Protein AF-A0A838SV66-F1 (afdb_monomer)

Structure (mmCIF, N/CA/C/O backbone):
data_AF-A0A838SV66-F1
#
_entry.id   AF-A0A838SV66-F1
#
loop_
_atom_site.group_PDB
_atom_site.id
_atom_site.type_symbol
_atom_site.label_atom_id
_atom_site.label_alt_id
_atom_site.label_comp_id
_atom_site.label_asym_id
_atom_site.label_entity_id
_atom_site.label_seq_id
_atom_site.pdbx_PDB_ins_code
_atom_site.Cartn_x
_atom_site.Cartn_y
_atom_site.Cartn_z
_atom_site.occupancy
_atom_site.B_iso_or_equiv
_atom_site.auth_seq_id
_atom_site.auth_comp_id
_atom_site.auth_asym_id
_atom_site.auth_atom_id
_atom_site.pdbx_PDB_model_num
ATOM 1 N N . MET A 1 1 ? 2.291 -26.344 -39.140 1.00 43.41 1 MET A N 1
ATOM 2 C CA . MET A 1 1 ? 3.531 -25.542 -39.033 1.00 43.41 1 MET A CA 1
ATOM 3 C C . MET A 1 1 ? 3.421 -24.630 -37.819 1.00 43.41 1 MET A C 1
ATOM 5 O O . MET A 1 1 ? 2.669 -23.672 -37.872 1.00 43.41 1 MET A O 1
ATOM 9 N N . ASN A 1 2 ? 4.092 -24.965 -36.713 1.00 46.75 2 ASN A N 1
ATOM 10 C CA . ASN A 1 2 ? 4.058 -24.195 -35.462 1.00 46.75 2 ASN A CA 1
ATOM 11 C C . ASN A 1 2 ? 5.443 -23.573 -35.225 1.00 46.75 2 ASN A C 1
ATOM 13 O O . ASN A 1 2 ? 6.315 -24.196 -34.623 1.00 46.75 2 ASN A O 1
ATOM 17 N N . SER A 1 3 ? 5.677 -22.359 -35.727 1.00 52.59 3 SER A N 1
ATOM 18 C CA . SER A 1 3 ? 6.914 -21.621 -35.456 1.00 52.59 3 SER A CA 1
ATOM 19 C C . SER A 1 3 ? 6.789 -20.891 -34.119 1.00 52.59 3 SER A C 1
ATOM 21 O O . SER A 1 3 ? 6.396 -19.724 -34.065 1.00 52.59 3 SER A O 1
ATOM 23 N N . ARG A 1 4 ? 7.124 -21.570 -33.017 1.00 62.59 4 ARG A N 1
ATOM 24 C CA . ARG A 1 4 ? 7.421 -20.885 -31.754 1.00 62.59 4 ARG A CA 1
ATOM 25 C C . ARG A 1 4 ? 8.677 -20.045 -31.992 1.00 62.59 4 ARG A C 1
ATOM 27 O O . ARG A 1 4 ? 9.781 -20.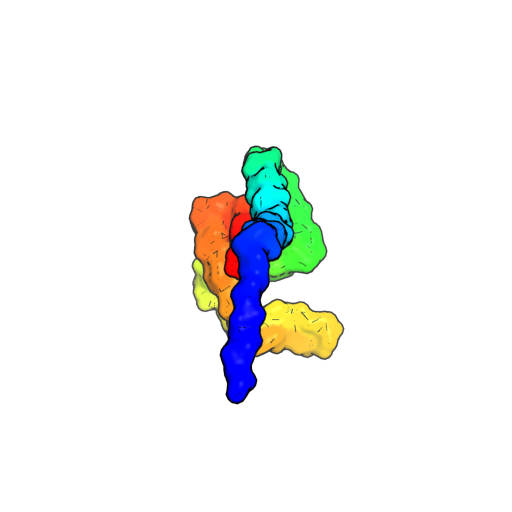580 -31.987 1.00 62.59 4 ARG A O 1
ATOM 34 N N . ARG A 1 5 ? 8.515 -18.749 -32.283 1.00 61.97 5 ARG A N 1
ATOM 35 C CA . ARG A 1 5 ? 9.636 -17.800 -32.341 1.00 61.97 5 ARG A CA 1
ATOM 36 C C . ARG A 1 5 ? 10.265 -17.754 -30.950 1.00 61.97 5 ARG A C 1
ATOM 38 O O . ARG A 1 5 ? 9.751 -17.094 -30.054 1.00 61.97 5 ARG A O 1
ATOM 45 N N . LEU A 1 6 ? 11.354 -18.493 -30.773 1.00 62.34 6 LEU A N 1
ATOM 46 C CA . LEU A 1 6 ? 12.256 -18.346 -29.640 1.00 62.34 6 LEU A CA 1
ATOM 47 C C . LEU A 1 6 ? 12.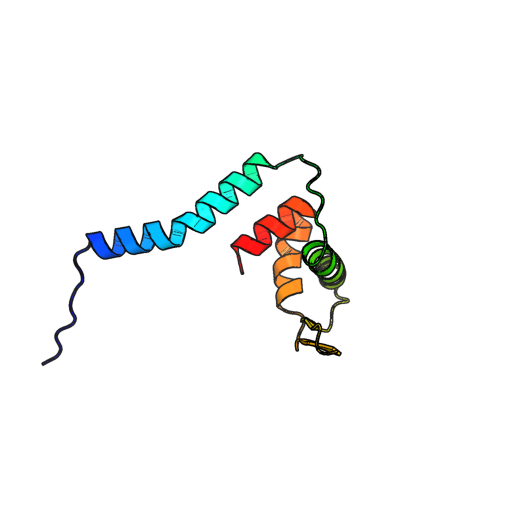917 -16.975 -29.802 1.00 62.34 6 LEU A C 1
ATOM 49 O O . LEU A 1 6 ? 13.818 -16.802 -30.620 1.00 62.34 6 LEU A O 1
ATOM 53 N N . LEU A 1 7 ? 12.393 -15.971 -29.100 1.00 62.22 7 LEU A N 1
ATOM 54 C CA . LEU A 1 7 ? 13.021 -14.655 -29.038 1.00 62.22 7 LEU A CA 1
ATOM 55 C C . LEU A 1 7 ? 14.467 -14.829 -28.527 1.00 62.22 7 LEU A C 1
ATOM 57 O O . LEU A 1 7 ? 14.679 -15.602 -27.587 1.00 62.22 7 LEU A O 1
ATOM 61 N N . PRO A 1 8 ? 15.469 -14.148 -29.117 1.00 62.53 8 PRO A N 1
ATOM 62 C CA . PRO A 1 8 ? 16.856 -14.251 -28.672 1.00 62.53 8 PRO A CA 1
ATOM 63 C C . PRO A 1 8 ? 16.952 -13.941 -27.177 1.00 62.53 8 PRO A C 1
ATOM 65 O O . PRO A 1 8 ? 16.347 -12.963 -26.732 1.00 62.53 8 PRO A O 1
ATOM 68 N N . ARG A 1 9 ? 17.736 -14.727 -26.424 1.00 68.31 9 ARG A N 1
ATOM 69 C CA . ARG A 1 9 ? 17.885 -14.670 -24.950 1.00 68.31 9 ARG A CA 1
ATOM 70 C C . ARG A 1 9 ? 18.016 -13.246 -24.380 1.00 68.31 9 ARG A C 1
ATOM 72 O O . ARG A 1 9 ? 17.539 -12.968 -23.285 1.00 68.31 9 ARG A O 1
ATOM 79 N N . ASN A 1 10 ? 18.601 -12.335 -25.154 1.00 74.00 10 ASN A N 1
ATOM 80 C CA . ASN A 1 10 ? 18.838 -10.938 -24.797 1.00 74.00 10 ASN A CA 1
ATOM 81 C C . ASN A 1 10 ? 17.543 -10.116 -24.655 1.00 74.00 10 ASN A C 1
ATOM 83 O O . ASN A 1 10 ? 17.483 -9.233 -23.808 1.00 74.00 10 ASN A O 1
ATOM 87 N N . HIS A 1 11 ? 16.488 -10.426 -25.414 1.00 83.62 11 HIS A N 1
ATOM 88 C CA . HIS A 1 11 ? 15.200 -9.727 -25.308 1.00 83.62 11 HIS A CA 1
ATOM 89 C C . HIS A 1 11 ? 14.472 -10.090 -24.014 1.00 83.62 11 HIS A C 1
ATOM 91 O O . HIS A 1 11 ? 13.826 -9.237 -23.418 1.00 83.62 11 HIS A O 1
ATOM 97 N N . GLY A 1 12 ? 14.623 -11.337 -23.551 1.00 86.62 12 GLY A N 1
ATOM 98 C CA . GLY A 1 12 ? 14.088 -11.767 -22.259 1.00 86.62 12 GLY A CA 1
ATOM 99 C C . GLY A 1 12 ? 14.752 -11.034 -21.094 1.00 86.62 12 GLY A C 1
ATOM 100 O O . GLY A 1 12 ? 14.064 -10.570 -20.191 1.00 86.62 12 GLY A O 1
ATOM 101 N N . LEU A 1 13 ? 16.077 -10.860 -21.149 1.00 89.19 13 LEU A N 1
ATOM 102 C CA . LEU A 1 13 ? 16.816 -10.083 -20.149 1.00 89.19 13 LEU A CA 1
ATOM 103 C C . LEU A 1 13 ? 16.439 -8.600 -20.180 1.00 89.19 13 LEU A C 1
ATOM 105 O O . LEU A 1 13 ? 16.195 -8.019 -19.129 1.00 89.19 13 LEU A O 1
ATOM 109 N N . LEU A 1 14 ? 16.345 -7.998 -21.369 1.00 91.56 14 LEU A N 1
ATOM 110 C CA . LEU A 1 14 ? 15.918 -6.605 -21.514 1.00 91.56 14 LEU A CA 1
ATOM 111 C C . LEU A 1 14 ? 14.503 -6.389 -20.969 1.00 91.56 14 LEU A C 1
ATOM 113 O O . LEU A 1 14 ? 14.280 -5.446 -20.216 1.00 91.56 14 LEU A O 1
ATOM 117 N N . ALA A 1 15 ? 13.565 -7.285 -21.286 1.00 92.56 15 ALA A N 1
ATOM 118 C CA . ALA A 1 15 ? 12.212 -7.232 -20.745 1.00 92.56 15 ALA A CA 1
ATOM 119 C C . ALA A 1 15 ? 12.211 -7.353 -19.213 1.00 92.56 15 ALA A C 1
ATOM 121 O O . ALA A 1 15 ? 11.541 -6.572 -18.544 1.00 92.56 15 ALA A O 1
ATOM 122 N N . LEU A 1 16 ? 13.001 -8.274 -18.652 1.00 93.88 16 LEU A N 1
ATOM 123 C CA . LEU A 1 16 ? 13.114 -8.440 -17.204 1.00 93.88 16 LEU A CA 1
ATOM 124 C C . LEU A 1 16 ? 13.672 -7.183 -16.525 1.00 93.88 16 LEU A C 1
ATOM 126 O O . LEU A 1 16 ? 13.127 -6.747 -15.517 1.00 93.88 16 LEU A O 1
ATOM 130 N N . VAL A 1 17 ? 14.726 -6.582 -17.087 1.00 94.81 17 VAL A N 1
ATOM 131 C CA . VAL A 1 17 ? 15.317 -5.340 -16.565 1.00 94.81 17 VAL A CA 1
ATOM 132 C C . VAL A 1 17 ? 14.301 -4.202 -16.602 1.00 94.81 17 VAL A C 1
ATOM 134 O O . VAL A 1 17 ? 14.153 -3.495 -15.610 1.00 94.81 17 VAL A O 1
ATOM 137 N N . LEU A 1 18 ? 13.570 -4.048 -17.708 1.00 95.44 18 LEU A N 1
ATOM 138 C CA . LEU A 1 18 ? 12.548 -3.008 -17.842 1.00 95.44 18 LEU A CA 1
ATOM 139 C C . LEU A 1 18 ? 11.403 -3.188 -16.839 1.00 95.44 18 LEU A C 1
ATOM 141 O O . LEU A 1 18 ? 10.947 -2.204 -16.264 1.00 95.44 18 LEU A O 1
ATOM 145 N N . VAL A 1 19 ? 10.976 -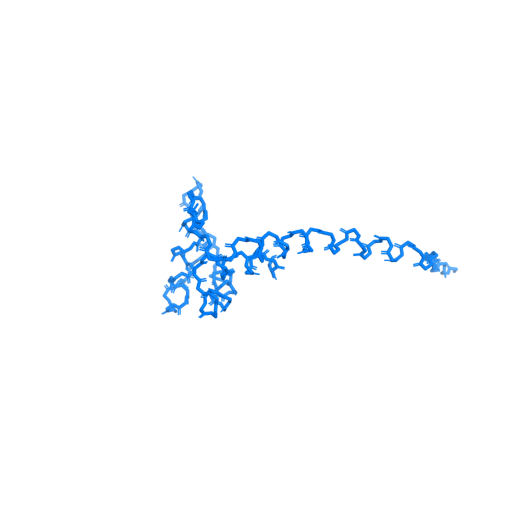4.429 -16.589 1.00 95.25 19 VAL A N 1
ATOM 146 C CA . VAL A 1 19 ? 9.959 -4.734 -15.572 1.00 95.25 19 VAL A CA 1
ATOM 147 C C . VAL A 1 19 ? 10.492 -4.479 -14.164 1.00 95.25 19 VAL A C 1
ATOM 149 O O . VAL A 1 19 ? 9.770 -3.931 -13.343 1.00 95.25 19 VAL A O 1
ATOM 152 N N . ALA A 1 20 ? 11.746 -4.837 -13.875 1.00 95.38 20 ALA A N 1
ATOM 153 C CA . ALA A 1 20 ? 12.340 -4.685 -12.548 1.00 95.38 20 ALA A CA 1
ATOM 154 C C . ALA A 1 20 ? 12.675 -3.226 -12.190 1.00 95.38 20 ALA A C 1
ATOM 156 O O . ALA A 1 20 ? 12.677 -2.870 -11.012 1.00 95.38 20 ALA A O 1
ATOM 157 N N . LEU A 1 21 ? 12.950 -2.379 -13.186 1.00 95.88 21 LEU A N 1
ATOM 158 C CA . LEU A 1 21 ? 13.402 -1.000 -12.995 1.00 95.88 21 LEU A CA 1
ATOM 159 C C . LEU A 1 21 ? 12.521 -0.163 -12.038 1.00 95.88 21 LEU A C 1
ATOM 161 O O . LEU A 1 21 ? 13.087 0.404 -11.099 1.00 95.88 21 LEU A O 1
ATOM 165 N N . PRO A 1 22 ? 11.180 -0.082 -12.190 1.00 94.31 22 PRO A N 1
ATOM 166 C CA . PRO A 1 22 ? 10.340 0.682 -11.263 1.00 94.31 22 PRO A CA 1
ATOM 167 C C . PRO A 1 22 ? 10.368 0.138 -9.827 1.00 94.31 22 PRO A C 1
ATOM 169 O O . PRO A 1 22 ? 10.365 0.928 -8.884 1.00 94.31 22 PRO A O 1
ATOM 172 N N . PHE A 1 23 ? 10.470 -1.182 -9.638 1.00 94.31 23 PHE A N 1
ATOM 173 C CA . PHE A 1 23 ? 10.563 -1.785 -8.302 1.00 94.31 23 PHE A CA 1
ATOM 174 C C . PHE A 1 23 ? 11.891 -1.449 -7.624 1.00 94.31 23 PHE A C 1
ATOM 176 O O . PHE A 1 23 ? 11.912 -1.126 -6.439 1.00 94.31 23 PHE A O 1
ATOM 183 N N . VAL A 1 24 ? 12.998 -1.479 -8.374 1.00 95.44 24 VAL A N 1
ATOM 184 C CA . VAL A 1 24 ? 14.317 -1.076 -7.863 1.00 95.44 24 VAL A CA 1
ATOM 185 C C . VAL A 1 24 ? 14.312 0.403 -7.489 1.00 95.44 24 VAL A C 1
ATOM 187 O O . VAL A 1 24 ? 14.769 0.752 -6.404 1.00 95.44 24 VAL A O 1
ATOM 190 N N . ALA A 1 25 ? 13.755 1.269 -8.339 1.00 94.56 25 ALA A N 1
ATOM 191 C CA . ALA A 1 25 ? 13.634 2.693 -8.043 1.00 94.56 25 ALA A CA 1
ATOM 192 C C . ALA A 1 25 ? 12.802 2.939 -6.772 1.00 94.56 25 ALA A C 1
ATOM 194 O O . ALA A 1 25 ? 13.239 3.668 -5.883 1.00 94.56 25 ALA A O 1
ATOM 195 N N . GLY A 1 26 ? 11.648 2.280 -6.643 1.00 91.56 26 GLY A N 1
ATOM 196 C CA . GLY A 1 26 ? 10.807 2.378 -5.453 1.00 91.56 26 GLY A CA 1
ATOM 197 C C . GLY A 1 26 ? 11.479 1.835 -4.188 1.00 91.56 26 GLY A C 1
ATOM 198 O O . GLY A 1 26 ? 11.378 2.450 -3.129 1.00 91.56 26 GLY A O 1
ATOM 199 N N . LEU A 1 27 ? 12.244 0.744 -4.294 1.00 92.44 27 LEU A N 1
ATOM 200 C CA . LEU A 1 27 ? 13.032 0.210 -3.182 1.00 92.44 27 LEU A CA 1
ATOM 201 C C . LEU A 1 27 ? 14.131 1.187 -2.739 1.00 92.44 27 LEU A C 1
ATOM 203 O O . LEU A 1 27 ? 14.327 1.379 -1.540 1.00 92.44 27 LEU A O 1
ATOM 207 N N . VAL A 1 28 ? 14.830 1.823 -3.685 1.00 93.81 28 VAL A N 1
ATOM 208 C CA . VAL A 1 28 ? 15.835 2.856 -3.382 1.00 93.81 28 VAL A CA 1
ATOM 209 C C . VAL A 1 28 ? 15.189 4.024 -2.642 1.00 93.81 28 VAL A C 1
ATOM 211 O O . VAL A 1 28 ? 15.726 4.456 -1.625 1.00 93.81 28 VAL A O 1
ATOM 214 N N . VAL A 1 29 ? 14.024 4.491 -3.097 1.00 89.06 29 VAL A N 1
ATOM 215 C CA . VAL A 1 29 ? 13.263 5.561 -2.434 1.00 89.06 29 VAL A CA 1
ATOM 216 C C . VAL A 1 29 ? 12.867 5.158 -1.011 1.00 89.06 29 VAL A C 1
ATOM 218 O O . VAL A 1 29 ? 13.145 5.905 -0.076 1.00 89.06 29 VAL A O 1
ATOM 221 N N . LEU A 1 30 ? 12.305 3.960 -0.829 1.00 89.12 30 LEU A N 1
ATOM 222 C CA . LEU A 1 30 ? 11.917 3.430 0.481 1.00 89.12 30 LEU A CA 1
ATOM 223 C C . LEU A 1 30 ? 13.102 3.381 1.456 1.00 89.12 30 LEU A C 1
ATOM 225 O O . LEU A 1 30 ? 12.971 3.754 2.620 1.00 89.12 30 LEU A O 1
ATOM 229 N N . VAL A 1 31 ? 14.264 2.907 0.996 1.00 90.12 31 VAL A N 1
ATOM 230 C CA . VAL A 1 31 ? 15.478 2.831 1.821 1.00 9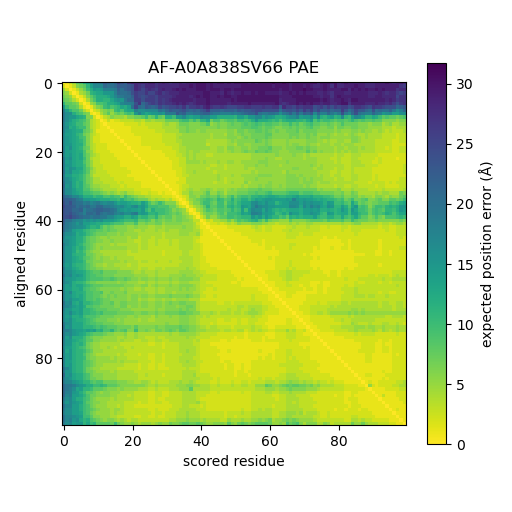0.12 31 VAL A CA 1
ATOM 231 C C . VAL A 1 31 ? 16.016 4.227 2.131 1.00 90.12 31 VAL A C 1
ATOM 233 O O . VAL A 1 31 ? 16.351 4.496 3.283 1.00 90.12 31 VAL A O 1
ATOM 236 N N . ALA A 1 32 ? 16.061 5.120 1.140 1.00 89.06 32 ALA A N 1
ATOM 237 C CA . ALA A 1 32 ? 16.549 6.488 1.298 1.00 89.06 32 ALA A CA 1
ATOM 238 C C . ALA A 1 32 ? 15.667 7.338 2.228 1.00 89.06 32 ALA A C 1
ATOM 240 O O . ALA A 1 32 ? 16.172 8.245 2.882 1.00 89.06 32 ALA A O 1
ATOM 241 N N . GLN A 1 33 ? 14.368 7.038 2.311 1.00 83.88 33 GLN A N 1
ATOM 242 C CA . GLN A 1 33 ? 13.410 7.759 3.155 1.00 83.88 33 GLN A CA 1
ATOM 243 C C . GLN A 1 33 ? 13.228 7.148 4.552 1.00 83.88 33 GLN A C 1
ATOM 245 O O . GLN A 1 33 ? 12.434 7.664 5.346 1.00 83.88 33 GLN A O 1
ATOM 250 N N . ARG A 1 34 ? 13.954 6.074 4.901 1.00 80.50 34 ARG A N 1
ATOM 251 C CA . ARG A 1 34 ? 13.861 5.472 6.240 1.00 80.50 34 ARG A CA 1
ATOM 252 C C . ARG A 1 34 ? 14.184 6.494 7.329 1.00 80.50 34 ARG A C 1
ATOM 254 O O . ARG A 1 34 ? 15.247 7.102 7.329 1.00 80.50 34 ARG A O 1
ATOM 261 N N . GLY A 1 35 ? 13.271 6.633 8.289 1.00 72.38 35 GLY A N 1
ATOM 262 C CA . GLY A 1 35 ? 13.412 7.573 9.404 1.00 72.38 35 GLY A CA 1
ATOM 263 C C . GLY A 1 35 ? 13.035 9.018 9.070 1.00 72.38 35 GLY A C 1
ATOM 264 O O . GLY A 1 35 ? 13.063 9.858 9.964 1.00 72.38 35 GLY A O 1
ATOM 265 N N . SER A 1 36 ? 12.645 9.315 7.826 1.00 71.06 36 SER A N 1
ATOM 266 C CA . SER A 1 36 ? 12.028 10.599 7.497 1.00 71.06 36 SER A CA 1
ATOM 267 C C . SER A 1 36 ? 10.546 10.586 7.882 1.00 71.06 36 SER A C 1
ATOM 269 O O . SER A 1 36 ? 9.855 9.580 7.694 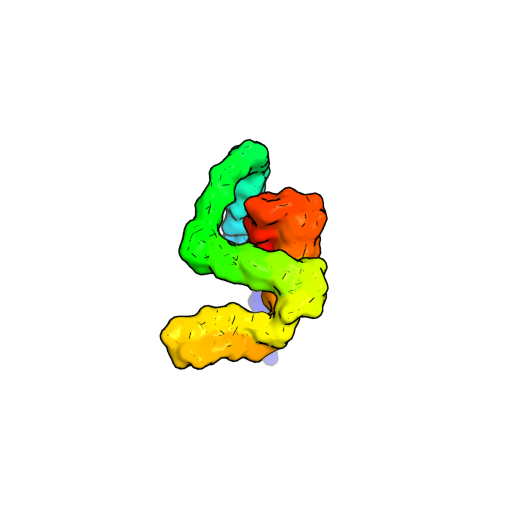1.00 71.06 36 SER A O 1
ATOM 271 N N . ALA A 1 37 ? 10.049 11.702 8.417 1.00 65.19 37 ALA A N 1
ATOM 272 C CA . ALA A 1 37 ? 8.617 11.931 8.566 1.00 65.19 37 ALA A CA 1
ATOM 273 C C . ALA A 1 37 ? 8.043 12.198 7.170 1.00 65.19 37 ALA A C 1
ATOM 275 O O . ALA A 1 37 ? 7.991 13.334 6.706 1.00 65.19 37 ALA A O 1
ATOM 276 N N . THR A 1 38 ? 7.725 11.129 6.443 1.00 69.19 38 THR A N 1
ATOM 277 C CA . THR A 1 38 ? 7.025 11.259 5.167 1.00 69.19 38 THR A CA 1
ATOM 278 C C . THR A 1 38 ? 5.567 11.579 5.468 1.00 69.19 38 THR A C 1
ATOM 280 O O . THR A 1 38 ? 4.824 10.698 5.896 1.00 69.19 38 THR A O 1
ATOM 283 N N . ASP A 1 39 ? 5.169 12.833 5.261 1.00 67.25 39 ASP A N 1
ATOM 284 C CA . ASP A 1 39 ? 3.771 13.239 5.380 1.00 67.25 39 ASP A CA 1
ATOM 285 C C . ASP A 1 39 ? 2.999 12.791 4.137 1.00 67.25 39 ASP A C 1
ATOM 287 O O . ASP A 1 39 ? 3.147 13.340 3.040 1.00 67.25 39 ASP A O 1
ATOM 291 N N . PHE A 1 40 ? 2.158 11.774 4.304 1.00 72.81 40 PHE A N 1
ATOM 292 C CA . PHE A 1 40 ? 1.184 11.399 3.289 1.00 72.81 40 PHE A CA 1
ATOM 293 C C . PHE A 1 40 ? 0.005 12.365 3.342 1.00 72.81 40 PHE A C 1
ATOM 295 O O . PHE A 1 40 ? -0.662 12.489 4.368 1.00 72.81 40 PHE A O 1
ATOM 302 N N . GLY 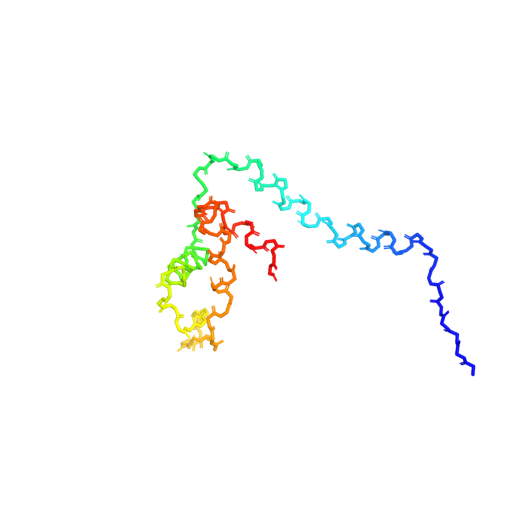A 1 41 ? -0.266 13.028 2.217 1.00 85.12 41 GLY A N 1
ATOM 303 C CA . GLY A 1 41 ? -1.454 13.854 2.010 1.00 85.12 41 GLY A CA 1
ATOM 304 C C . GLY A 1 41 ? -2.436 13.226 1.018 1.00 85.12 41 GLY A C 1
ATOM 305 O O . GLY A 1 41 ? -2.075 12.361 0.216 1.00 85.12 41 GLY A O 1
ATOM 306 N N . GLY A 1 42 ? -3.681 13.703 1.041 1.00 88.38 42 GLY A N 1
ATOM 307 C CA . GLY A 1 42 ? -4.705 13.345 0.056 1.00 88.38 42 GLY A CA 1
ATOM 308 C C . GLY A 1 42 ? -5.041 11.853 0.051 1.00 88.38 42 GLY A C 1
ATOM 309 O O . GLY A 1 42 ? -5.338 11.266 1.092 1.00 88.38 42 GLY A O 1
ATOM 310 N N . ASP A 1 43 ? -4.995 11.238 -1.131 1.00 89.75 43 ASP A N 1
ATOM 311 C CA . ASP A 1 43 ? -5.369 9.833 -1.331 1.00 89.75 43 ASP A CA 1
ATOM 312 C C . ASP A 1 43 ? -4.542 8.875 -0.466 1.00 89.75 43 ASP A C 1
ATOM 314 O O . ASP A 1 43 ? -5.063 7.871 0.020 1.00 89.75 43 ASP A O 1
ATOM 318 N N . ALA A 1 44 ? -3.272 9.201 -0.215 1.00 89.50 44 ALA A N 1
ATOM 319 C CA . ALA A 1 44 ? -2.405 8.361 0.597 1.00 89.50 44 ALA A CA 1
ATOM 320 C C . ALA A 1 44 ? -2.857 8.314 2.068 1.00 89.50 44 ALA A C 1
ATOM 322 O O . ALA A 1 44 ? -2.877 7.232 2.650 1.00 89.50 44 ALA A O 1
ATOM 323 N N . SER A 1 45 ? -3.327 9.431 2.637 1.00 91.12 45 SER A N 1
ATOM 324 C CA . SER A 1 45 ? -3.887 9.459 3.998 1.00 91.12 45 SER A CA 1
ATOM 325 C C . SER A 1 45 ? -5.197 8.665 4.088 1.00 91.12 45 SER A C 1
ATOM 327 O O . SER A 1 45 ? -5.459 7.988 5.082 1.00 91.12 45 SER A O 1
ATOM 329 N N . LEU A 1 46 ? -6.030 8.706 3.039 1.00 93.06 46 LEU A N 1
ATOM 330 C CA . LEU A 1 46 ? -7.258 7.902 2.975 1.00 93.06 46 LEU A CA 1
ATOM 331 C C . LEU A 1 46 ? -6.947 6.401 2.888 1.00 93.06 46 LEU A C 1
ATOM 333 O O . LEU A 1 46 ? -7.612 5.593 3.542 1.00 93.06 46 LEU A O 1
ATOM 337 N N . ILE A 1 47 ? -5.930 6.027 2.107 1.00 94.31 47 ILE A N 1
ATOM 338 C CA . ILE A 1 47 ? -5.436 4.648 2.025 1.00 94.31 47 ILE A CA 1
ATOM 339 C C . ILE A 1 47 ? -4.874 4.202 3.374 1.00 94.31 47 ILE A C 1
ATOM 341 O O . ILE A 1 47 ? -5.166 3.087 3.805 1.00 94.31 47 ILE A O 1
ATOM 345 N N . GLU A 1 48 ? -4.111 5.055 4.053 1.00 94.31 48 GLU A N 1
ATOM 346 C CA . GLU A 1 48 ? -3.553 4.776 5.374 1.00 94.31 48 GLU A CA 1
ATOM 347 C C . GLU A 1 48 ? -4.649 4.505 6.404 1.00 94.31 48 GLU A C 1
ATOM 349 O O . GLU A 1 48 ? -4.653 3.441 7.021 1.00 94.31 48 GLU A O 1
ATOM 354 N N . LEU A 1 49 ? -5.637 5.396 6.518 1.00 94.31 49 LEU A N 1
ATOM 355 C CA . LEU A 1 49 ? -6.774 5.229 7.428 1.00 94.31 49 LEU A CA 1
ATOM 356 C C . LEU A 1 49 ? -7.529 3.918 7.167 1.00 94.31 49 LEU A C 1
ATOM 358 O O . LEU A 1 49 ? -7.807 3.157 8.096 1.00 94.31 49 LEU A O 1
ATOM 362 N N . ALA A 1 50 ? -7.812 3.603 5.902 1.00 96.25 50 ALA A N 1
ATOM 363 C CA . ALA A 1 50 ? -8.478 2.353 5.541 1.00 96.25 50 ALA A CA 1
ATOM 364 C C . ALA A 1 50 ? -7.594 1.114 5.794 1.00 96.25 50 ALA A C 1
ATOM 366 O O . ALA A 1 50 ? -8.099 0.056 6.176 1.00 96.25 50 ALA A O 1
ATOM 367 N N . THR A 1 51 ? -6.274 1.241 5.639 1.00 96.75 51 THR A N 1
ATOM 368 C CA . THR A 1 51 ? -5.300 0.188 5.963 1.00 96.75 51 THR A CA 1
ATOM 369 C C . THR A 1 51 ? -5.208 -0.032 7.472 1.00 96.75 51 THR A C 1
ATOM 371 O O . THR A 1 51 ? -5.166 -1.178 7.913 1.00 96.75 51 THR A O 1
ATOM 374 N N . MET A 1 52 ? -5.273 1.025 8.287 1.00 95.88 52 MET A N 1
ATOM 375 C CA . MET A 1 52 ? -5.371 0.930 9.749 1.00 95.88 52 MET A CA 1
ATOM 376 C C . MET A 1 52 ? -6.656 0.209 10.185 1.00 95.88 52 MET A C 1
ATOM 378 O O . MET A 1 52 ? -6.638 -0.648 11.076 1.00 95.88 52 MET A O 1
ATOM 382 N N . GLU A 1 53 ? -7.789 0.507 9.543 1.00 97.62 53 GLU A N 1
ATOM 383 C CA . GLU A 1 53 ? -9.040 -0.228 9.759 1.00 97.62 53 GLU A CA 1
ATOM 384 C C . GLU A 1 53 ? -8.897 -1.706 9.379 1.00 97.62 53 GLU A C 1
ATOM 386 O O . GLU A 1 53 ? -9.301 -2.575 10.154 1.00 97.62 53 GLU A O 1
ATOM 391 N N . ALA A 1 54 ? -8.276 -2.013 8.239 1.00 97.75 54 ALA A N 1
ATOM 392 C CA . ALA A 1 54 ? -8.049 -3.388 7.794 1.00 97.75 54 ALA A CA 1
ATOM 393 C C . ALA A 1 54 ? -7.088 -4.147 8.722 1.00 97.75 54 ALA A C 1
ATOM 395 O O . ALA A 1 54 ? -7.360 -5.289 9.089 1.00 97.75 54 ALA A O 1
ATOM 396 N N . ALA A 1 55 ? -6.026 -3.494 9.199 1.00 97.19 55 ALA A N 1
ATOM 397 C CA . ALA A 1 55 ? -5.084 -4.048 10.170 1.00 97.19 55 ALA A CA 1
ATOM 398 C C . ALA A 1 55 ? -5.747 -4.397 11.514 1.00 97.19 55 ALA A C 1
ATOM 400 O O . ALA A 1 55 ? -5.260 -5.279 12.222 1.00 97.19 55 ALA A O 1
ATOM 401 N N . SER A 1 56 ? -6.869 -3.743 11.841 1.00 96.69 56 SER A N 1
ATOM 402 C CA . SER A 1 56 ? -7.724 -4.060 12.996 1.00 96.69 56 SER A CA 1
ATOM 403 C C . SER A 1 56 ? -8.934 -4.941 12.652 1.00 96.69 56 SER A C 1
ATOM 405 O O . SER A 1 56 ? -9.781 -5.177 13.509 1.00 96.69 56 SER A O 1
ATOM 407 N N . GLY A 1 57 ? -9.031 -5.436 11.416 1.00 96.75 57 GLY A N 1
ATOM 408 C CA . GLY A 1 57 ? -10.103 -6.326 10.967 1.00 96.75 57 GLY A CA 1
ATOM 409 C C . GLY A 1 57 ? -11.462 -5.652 10.755 1.00 96.75 57 GLY A C 1
ATOM 410 O O . GLY A 1 57 ? -12.460 -6.352 10.622 1.00 96.75 57 GLY A O 1
ATOM 411 N N . ARG A 1 58 ? -11.525 -4.316 10.730 1.00 97.44 58 ARG A N 1
ATOM 412 C CA . ARG A 1 58 ? -12.783 -3.546 10.669 1.00 97.44 58 ARG A CA 1
ATOM 413 C C . ARG A 1 58 ? -13.162 -3.076 9.266 1.00 97.44 58 ARG A C 1
ATOM 415 O O . ARG A 1 58 ? -14.263 -2.568 9.074 1.00 97.44 58 ARG A O 1
ATOM 422 N N . ARG A 1 59 ? -12.273 -3.219 8.279 1.00 97.44 59 ARG A N 1
ATOM 423 C CA . ARG A 1 59 ? -12.530 -2.747 6.916 1.00 97.44 59 ARG A CA 1
ATOM 424 C C . ARG A 1 59 ? -13.348 -3.771 6.135 1.00 97.44 59 ARG A C 1
ATOM 426 O O . ARG A 1 59 ? -12.858 -4.846 5.828 1.00 97.44 59 ARG A O 1
ATOM 433 N N . LEU A 1 60 ? -14.577 -3.419 5.765 1.00 96.88 60 LEU A N 1
ATOM 434 C CA . LEU A 1 60 ? -15.475 -4.322 5.026 1.00 96.88 60 LEU A CA 1
ATOM 435 C C . LEU A 1 60 ? -15.567 -4.002 3.527 1.00 96.88 60 LEU A C 1
ATOM 437 O O . LEU A 1 60 ? -15.955 -4.855 2.733 1.00 96.88 60 LEU A O 1
ATOM 441 N N . LEU A 1 61 ? -15.203 -2.779 3.133 1.00 97.31 61 LEU A N 1
ATOM 442 C CA . LEU A 1 61 ? -15.349 -2.267 1.770 1.00 97.31 61 LEU A CA 1
ATOM 443 C C . LEU A 1 61 ? -14.021 -1.752 1.209 1.00 97.31 61 LEU A C 1
ATOM 445 O O . LEU A 1 61 ? -13.081 -1.445 1.947 1.00 97.31 61 LEU A O 1
ATOM 449 N N . GLY A 1 62 ? -13.971 -1.617 -0.110 1.00 96.38 62 GLY A N 1
ATOM 450 C CA . GLY A 1 62 ? -12.852 -1.049 -0.847 1.00 96.38 62 GLY A CA 1
ATOM 451 C C . GLY A 1 62 ? -12.778 0.475 -0.741 1.00 96.38 62 GLY A C 1
ATOM 452 O O . GLY A 1 62 ? -13.408 1.109 0.117 1.00 96.38 62 GLY A O 1
ATOM 453 N N . ALA A 1 63 ? -11.935 1.066 -1.588 1.00 95.06 63 ALA A N 1
ATOM 454 C CA . ALA A 1 63 ? -11.724 2.509 -1.630 1.00 95.06 63 ALA A CA 1
ATOM 455 C C . ALA A 1 63 ? -13.039 3.264 -1.881 1.00 95.06 63 ALA A C 1
ATOM 457 O O . ALA A 1 63 ? -13.945 2.754 -2.544 1.00 95.06 63 ALA A O 1
ATOM 458 N N . TYR A 1 64 ? -13.153 4.471 -1.327 1.00 93.94 64 TYR A N 1
ATOM 459 C CA . TYR A 1 64 ? -14.257 5.365 -1.658 1.00 93.94 64 TYR A CA 1
ATOM 460 C C . TYR A 1 64 ? -14.027 5.975 -3.042 1.00 93.94 64 TYR A C 1
ATOM 462 O O . TYR A 1 64 ? -12.923 6.414 -3.359 1.00 93.94 64 TYR A O 1
ATOM 470 N N . SER A 1 65 ? -15.071 6.006 -3.862 1.00 92.62 65 SER A N 1
ATOM 471 C CA . SER A 1 65 ? -15.062 6.623 -5.179 1.00 92.62 65 SER A CA 1
ATOM 472 C C . SER A 1 65 ? -15.679 8.014 -5.116 1.00 92.62 65 SER A C 1
ATOM 474 O O . SER A 1 65 ? -16.743 8.208 -4.528 1.00 92.62 65 SER A O 1
ATOM 476 N N . ARG A 1 66 ? -15.093 8.974 -5.838 1.00 92.69 66 ARG A N 1
ATOM 477 C CA . ARG A 1 66 ? -15.672 10.319 -6.027 1.00 92.69 66 ARG A CA 1
ATOM 478 C C . ARG A 1 66 ? -17.077 10.317 -6.646 1.00 92.69 66 ARG A C 1
ATOM 480 O O . ARG A 1 66 ? -17.746 11.341 -6.638 1.00 92.69 66 ARG A O 1
ATOM 487 N N . TYR A 1 67 ? -17.513 9.181 -7.190 1.00 95.69 67 TYR A N 1
ATOM 488 C CA . TYR A 1 67 ? -18.848 8.975 -7.747 1.00 95.69 67 TYR A CA 1
ATOM 489 C C . TYR A 1 67 ? -19.891 8.534 -6.698 1.00 95.69 67 TYR A C 1
ATOM 491 O O . TYR A 1 67 ? -20.990 8.139 -7.077 1.00 95.69 67 TYR A O 1
ATOM 499 N N . GLY A 1 68 ? -19.573 8.584 -5.398 1.00 96.12 68 GLY A N 1
ATOM 500 C CA . GLY A 1 68 ? -20.548 8.391 -4.315 1.00 96.12 68 GLY A CA 1
ATOM 501 C C . GLY A 1 68 ? -20.758 6.943 -3.868 1.00 96.12 68 GLY A C 1
ATOM 502 O O . GLY A 1 68 ? -21.786 6.631 -3.275 1.00 96.12 68 GLY A O 1
ATOM 503 N N . TRP A 1 69 ? -19.813 6.046 -4.150 1.00 96.44 69 TRP A N 1
ATOM 504 C CA . TRP A 1 69 ? -19.906 4.627 -3.790 1.00 96.44 69 TRP A CA 1
ATOM 505 C C . TRP A 1 69 ? -18.553 4.065 -3.342 1.00 96.44 69 TRP A C 1
ATOM 507 O O . TRP A 1 69 ? -17.507 4.663 -3.585 1.00 96.44 69 TRP A O 1
ATOM 517 N N . HIS A 1 70 ? -18.568 2.905 -2.683 1.00 96.31 70 HIS A N 1
ATOM 518 C CA . HIS A 1 70 ? -17.361 2.177 -2.286 1.00 96.31 70 HIS A CA 1
ATOM 519 C C . HIS A 1 70 ? -17.095 0.988 -3.201 1.00 96.31 70 HIS A C 1
ATOM 521 O O . HIS A 1 70 ? -18.006 0.210 -3.487 1.00 96.31 70 HIS A O 1
ATOM 527 N N . HIS A 1 71 ? -15.831 0.791 -3.575 1.00 96.19 71 HIS A N 1
ATOM 528 C CA . HIS A 1 71 ? -15.412 -0.398 -4.308 1.00 96.19 71 HIS A CA 1
ATOM 529 C C . HIS A 1 71 ? -15.748 -1.692 -3.541 1.00 96.19 71 HIS A C 1
ATOM 531 O O . HIS A 1 71 ? -15.684 -1.713 -2.307 1.00 96.19 71 HIS A O 1
ATOM 537 N N . PRO A 1 72 ? -16.117 -2.779 -4.243 1.00 96.06 72 PRO A N 1
ATOM 538 C CA . PRO A 1 72 ? -16.474 -4.030 -3.594 1.00 96.06 72 PRO A CA 1
ATOM 539 C C . PRO A 1 72 ? -15.245 -4.701 -2.977 1.00 96.06 72 PRO A C 1
ATOM 541 O O . PRO A 1 72 ? -14.231 -4.902 -3.642 1.00 96.06 72 PRO A O 1
ATOM 544 N N . GLY A 1 73 ? -15.384 -5.103 -1.714 1.00 94.94 73 GLY A N 1
ATOM 545 C CA . GLY A 1 73 ? -14.401 -5.913 -1.001 1.00 94.94 73 GLY A CA 1
ATOM 546 C C . GLY A 1 73 ? -13.167 -5.138 -0.501 1.00 94.94 73 GLY A C 1
ATOM 547 O O . GLY A 1 73 ? -12.704 -4.197 -1.142 1.00 94.94 73 GLY A O 1
ATOM 548 N N . PRO A 1 74 ? -12.586 -5.539 0.642 1.00 97.06 74 PRO A N 1
ATOM 549 C CA . PRO A 1 74 ? -11.498 -4.800 1.285 1.00 97.06 74 PRO A CA 1
ATOM 550 C C . PRO A 1 74 ? -10.090 -5.335 0.959 1.00 97.06 74 PRO A C 1
ATOM 552 O O . PRO A 1 74 ? -9.127 -4.905 1.592 1.00 97.06 74 PRO A O 1
ATOM 555 N N . VAL A 1 75 ? -9.945 -6.284 0.020 1.00 96.19 75 VAL A N 1
ATOM 556 C CA . VAL A 1 75 ? -8.716 -7.096 -0.153 1.00 96.19 75 VAL A CA 1
ATOM 557 C C . VAL A 1 75 ? -7.443 -6.262 -0.298 1.00 96.19 75 VAL A C 1
ATOM 559 O O . VAL A 1 75 ? -6.434 -6.583 0.320 1.00 96.19 75 VAL A O 1
ATOM 562 N N . TYR A 1 76 ? -7.515 -5.148 -1.031 1.00 95.69 76 TYR A N 1
ATOM 563 C CA . TYR A 1 76 ? -6.403 -4.215 -1.204 1.00 95.69 76 TYR A CA 1
ATOM 564 C C . TYR A 1 76 ? -5.846 -3.726 0.143 1.00 95.69 76 TYR A C 1
ATOM 566 O O . TYR A 1 76 ? -4.647 -3.813 0.391 1.00 95.69 76 TYR A O 1
ATOM 574 N N . PHE A 1 77 ? -6.716 -3.303 1.063 1.00 97.19 77 PHE A N 1
ATOM 575 C CA . PHE A 1 77 ? -6.296 -2.806 2.373 1.00 97.19 77 PHE A CA 1
ATOM 576 C C . PHE A 1 77 ? -5.763 -3.913 3.283 1.00 97.19 77 PHE A C 1
ATOM 578 O O . PHE A 1 77 ? -4.859 -3.667 4.075 1.00 97.19 77 PHE A O 1
ATOM 585 N N . TYR A 1 78 ? -6.276 -5.141 3.164 1.00 97.00 78 TYR A N 1
ATOM 586 C CA . TYR A 1 78 ? -5.737 -6.281 3.912 1.00 97.00 78 TYR A CA 1
ATOM 587 C C . TYR A 1 78 ? -4.357 -6.718 3.412 1.00 97.00 78 TYR A C 1
ATOM 589 O O . TYR A 1 78 ? -3.525 -7.113 4.226 1.00 97.00 78 TYR A O 1
ATOM 597 N N . LEU A 1 79 ? -4.084 -6.608 2.107 1.00 96.88 79 LEU A N 1
ATOM 598 C CA . LEU A 1 79 ? -2.741 -6.833 1.567 1.00 96.88 79 LEU A CA 1
ATOM 599 C C . LEU A 1 79 ? -1.760 -5.783 2.094 1.00 96.88 79 LEU A C 1
ATOM 601 O O . LEU A 1 79 ? -0.689 -6.145 2.574 1.00 96.88 79 LEU A O 1
ATOM 605 N N . LEU A 1 80 ? -2.154 -4.505 2.098 1.00 96.94 80 LEU A N 1
ATOM 606 C CA . LEU A 1 80 ? -1.343 -3.422 2.664 1.00 96.94 80 LEU A CA 1
ATOM 607 C C . LEU A 1 80 ? -1.160 -3.537 4.184 1.00 96.94 80 LEU A C 1
ATOM 609 O O . LEU A 1 80 ? -0.111 -3.160 4.706 1.00 96.94 80 LEU A O 1
ATOM 613 N N . ALA A 1 81 ? -2.136 -4.095 4.903 1.00 97.19 81 ALA A N 1
ATOM 614 C CA . ALA A 1 81 ? -2.065 -4.256 6.352 1.00 97.19 81 ALA A CA 1
ATOM 615 C C . ALA A 1 81 ? -0.877 -5.128 6.800 1.00 97.19 81 ALA A C 1
ATOM 617 O O . ALA A 1 81 ? -0.375 -4.943 7.909 1.00 97.19 81 ALA A O 1
ATOM 618 N N . VAL A 1 82 ? -0.401 -6.054 5.958 1.00 96.69 82 VAL A N 1
ATOM 619 C CA . VAL A 1 82 ? 0.744 -6.921 6.280 1.00 96.69 82 VAL A CA 1
ATOM 620 C C . VAL A 1 82 ? 2.039 -6.109 6.435 1.00 96.69 82 VAL A C 1
ATOM 622 O O . VAL A 1 82 ? 2.561 -6.059 7.552 1.00 96.69 82 VAL A O 1
ATOM 625 N N . PRO A 1 83 ? 2.565 -5.425 5.399 1.00 95.69 83 PRO A N 1
ATOM 626 C CA . PRO A 1 83 ? 3.754 -4.592 5.553 1.00 95.69 83 PRO A CA 1
ATOM 627 C C . PRO A 1 83 ? 3.515 -3.399 6.487 1.00 95.69 83 PRO A C 1
ATOM 629 O O . PRO A 1 83 ? 4.438 -3.025 7.208 1.00 95.69 83 PRO A O 1
ATOM 632 N N . TYR A 1 84 ? 2.290 -2.860 6.565 1.00 94.88 84 TYR A N 1
ATOM 633 C CA . TYR A 1 84 ? 1.927 -1.805 7.522 1.00 94.88 84 TYR A CA 1
ATOM 634 C C . TYR A 1 84 ? 2.196 -2.213 8.976 1.00 94.88 84 TYR A C 1
ATOM 636 O O . TYR A 1 84 ? 2.813 -1.467 9.736 1.00 94.88 84 TYR A O 1
ATOM 644 N N . ARG A 1 85 ? 1.793 -3.428 9.373 1.00 95.44 85 ARG A N 1
ATOM 645 C CA . ARG A 1 85 ? 2.040 -3.940 10.732 1.00 95.44 85 ARG A CA 1
ATOM 646 C C . ARG A 1 85 ? 3.510 -4.255 11.004 1.00 95.44 85 ARG A C 1
ATOM 648 O O . ARG A 1 85 ? 3.916 -4.207 12.160 1.00 95.44 85 ARG A O 1
ATOM 655 N N . LEU A 1 86 ? 4.285 -4.598 9.974 1.00 95.12 86 LEU A N 1
ATOM 656 C CA . LEU A 1 86 ? 5.689 -4.998 10.115 1.00 95.12 86 LEU A CA 1
ATOM 657 C C . LEU A 1 86 ? 6.659 -3.813 10.109 1.00 95.12 86 LEU A C 1
ATOM 659 O O . LEU A 1 86 ? 7.664 -3.844 10.812 1.00 95.12 86 LEU A O 1
ATOM 663 N N . LEU A 1 87 ? 6.382 -2.793 9.296 1.00 92.00 87 LEU A N 1
ATOM 664 C CA . LEU A 1 87 ? 7.309 -1.692 9.019 1.00 92.00 87 LEU A CA 1
ATOM 665 C C . LEU A 1 87 ? 6.813 -0.340 9.550 1.00 92.00 87 LEU A C 1
ATOM 667 O O . LEU A 1 87 ? 7.545 0.646 9.481 1.00 92.00 87 LEU A O 1
ATOM 671 N N . GLY A 1 88 ? 5.592 -0.287 10.088 1.00 90.12 88 GLY A N 1
ATOM 672 C CA . GLY A 1 88 ? 4.952 0.953 10.514 1.00 90.12 88 GLY A CA 1
ATOM 673 C C . GLY A 1 88 ? 4.345 1.732 9.342 1.00 90.12 88 GLY A C 1
ATOM 674 O O . GLY A 1 88 ? 4.304 1.226 8.219 1.00 90.12 88 GLY A O 1
ATOM 675 N N . PRO A 1 89 ? 3.864 2.964 9.579 1.00 87.25 89 PRO A N 1
ATOM 676 C CA . PRO A 1 89 ? 2.927 3.592 8.658 1.00 87.25 89 PRO A CA 1
ATOM 677 C C . PRO A 1 89 ? 3.532 3.950 7.298 1.00 87.25 89 PRO A C 1
ATOM 679 O O . PRO A 1 89 ? 3.148 3.388 6.272 1.00 87.25 89 PRO A O 1
ATOM 682 N N . ALA A 1 90 ? 4.562 4.798 7.295 1.00 86.62 90 ALA A N 1
ATOM 683 C CA . ALA A 1 90 ? 5.169 5.271 6.057 1.00 86.62 90 ALA A CA 1
ATOM 684 C 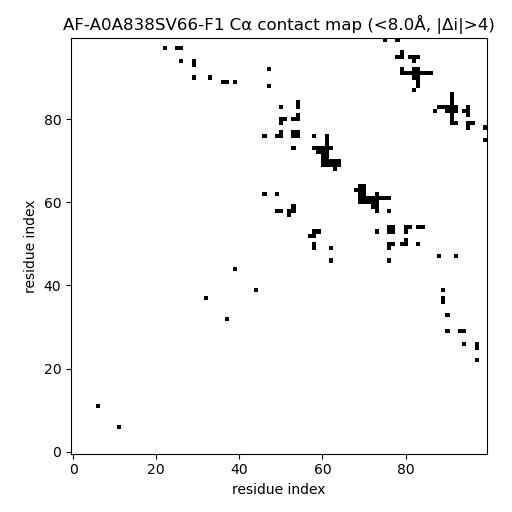C . ALA A 1 90 ? 5.886 4.171 5.272 1.00 86.62 90 ALA A C 1
ATOM 686 O O . ALA A 1 90 ? 5.603 3.931 4.096 1.00 86.62 90 ALA A O 1
ATOM 687 N N . ALA A 1 91 ? 6.793 3.463 5.944 1.00 89.44 91 ALA A N 1
ATOM 688 C CA . ALA A 1 91 ? 7.576 2.411 5.314 1.00 89.44 91 ALA A CA 1
ATOM 689 C C . ALA A 1 91 ? 6.705 1.212 4.912 1.00 89.44 91 ALA A C 1
ATOM 691 O O . ALA A 1 91 ? 6.960 0.587 3.886 1.00 89.44 91 ALA A O 1
ATOM 692 N N . GLY A 1 92 ? 5.668 0.896 5.691 1.00 92.25 92 GLY A N 1
ATOM 693 C CA . GLY A 1 92 ? 4.765 -0.211 5.405 1.00 92.25 92 GLY A CA 1
ATOM 694 C C . GLY A 1 92 ? 3.852 0.048 4.215 1.00 92.25 92 GLY A C 1
ATOM 695 O O . GLY A 1 92 ? 3.691 -0.849 3.390 1.00 92.25 92 GLY A O 1
ATOM 696 N N . LEU A 1 93 ? 3.314 1.262 4.061 1.00 91.31 93 LEU A N 1
ATOM 697 C CA . LEU A 1 93 ? 2.523 1.613 2.876 1.00 91.31 93 LEU A CA 1
ATOM 698 C C . LEU A 1 93 ? 3.370 1.654 1.606 1.00 91.31 93 LEU A C 1
ATOM 700 O O . LEU A 1 93 ? 2.965 1.088 0.594 1.00 91.31 93 LEU A O 1
ATOM 704 N N . GLN A 1 94 ? 4.557 2.263 1.659 1.00 90.69 94 GLN A N 1
ATOM 705 C CA . GLN A 1 94 ? 5.472 2.295 0.514 1.00 90.69 94 GLN A CA 1
ATOM 706 C C . GLN A 1 94 ? 5.937 0.888 0.119 1.00 90.69 94 GLN A C 1
ATOM 708 O O . GLN A 1 94 ? 5.949 0.554 -1.063 1.00 90.69 94 GLN A O 1
ATOM 713 N N . ALA A 1 95 ? 6.271 0.037 1.095 1.00 92.31 95 ALA A N 1
ATOM 714 C CA . ALA A 1 95 ? 6.603 -1.360 0.828 1.00 92.31 95 ALA A CA 1
ATOM 715 C C . ALA A 1 95 ? 5.405 -2.131 0.262 1.00 92.31 95 ALA A C 1
ATOM 717 O O . ALA A 1 95 ? 5.571 -2.914 -0.668 1.00 92.31 95 ALA A O 1
ATOM 718 N N . GLY A 1 96 ? 4.202 -1.892 0.787 1.00 92.81 96 GLY A N 1
ATOM 719 C CA . GLY A 1 96 ? 2.970 -2.481 0.276 1.00 92.81 96 GLY A CA 1
ATOM 720 C C . GLY A 1 96 ? 2.699 -2.101 -1.175 1.00 92.81 96 GLY A C 1
ATOM 721 O O . GLY A 1 96 ? 2.412 -2.984 -1.969 1.00 92.81 96 GLY A O 1
ATOM 722 N N . ALA A 1 97 ? 2.890 -0.835 -1.548 1.00 89.88 97 ALA A N 1
ATOM 723 C CA . ALA 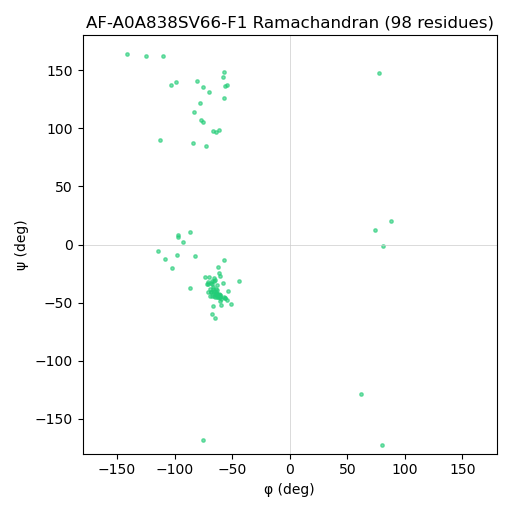A 1 97 ? 2.709 -0.353 -2.919 1.00 89.88 97 ALA A CA 1
ATOM 724 C C . ALA A 1 97 ? 3.659 -1.001 -3.946 1.00 89.88 97 ALA A C 1
ATOM 726 O O . ALA A 1 97 ? 3.381 -0.963 -5.136 1.00 89.88 97 ALA A O 1
ATOM 727 N N . LEU A 1 98 ? 4.773 -1.602 -3.512 1.00 91.62 98 LEU A N 1
ATOM 728 C CA . LEU A 1 98 ? 5.660 -2.370 -4.396 1.00 91.62 98 LEU A CA 1
ATOM 729 C C . LEU A 1 98 ? 5.181 -3.811 -4.626 1.00 91.62 98 LEU A C 1
ATOM 731 O O . LEU A 1 98 ? 5.766 -4.517 -5.445 1.00 91.62 98 LEU A O 1
ATOM 735 N N . LEU A 1 99 ? 4.172 -4.268 -3.882 1.00 87.56 99 LEU A N 1
ATOM 736 C CA . LEU A 1 99 ? 3.691 -5.651 -3.884 1.00 87.56 99 LEU A CA 1
ATOM 737 C C . LEU A 1 99 ? 2.321 -5.827 -4.557 1.00 87.56 99 LEU A C 1
ATOM 739 O O . LEU A 1 99 ? 1.931 -6.970 -4.800 1.00 87.56 99 LEU A O 1
ATOM 743 N N . VAL A 1 100 ? 1.598 -4.737 -4.833 1.00 86.62 100 VAL A N 1
ATOM 744 C CA . VAL A 1 100 ? 0.265 -4.714 -5.471 1.00 86.62 100 VAL A CA 1
ATOM 745 C C . VAL A 1 100 ? 0.271 -3.866 -6.730 1.00 86.62 100 VAL A C 1
ATOM 747 O O . VAL A 1 100 ? -0.425 -4.279 -7.683 1.00 86.62 100 VAL A O 1
#

Secondary structure (DSSP, 8-state):
--------HHHHHHHHHHHHHHHHHHHHHHHHTTTS-----THHHHHHHHHHHHHTT---S-PEETTTEEPS-SHHHHHHHHHHHHH-HHHHHHHHHTT-

pLDDT: mean 88.46, std 11.99, range [43.41, 97.75]

Mean predicted aligned e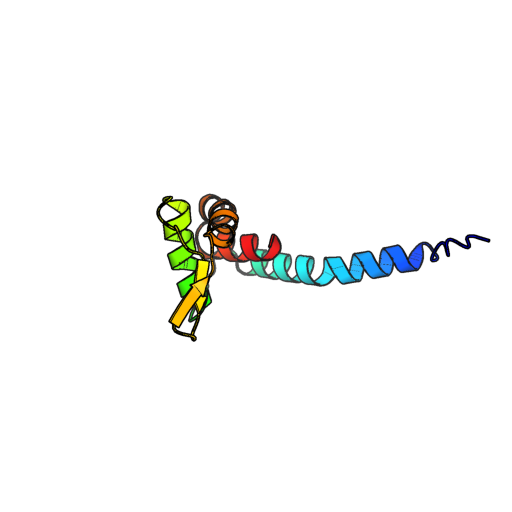rror: 6.77 Å

Sequence (100 aa):
MNSRRLLPRNHGLLALVLVALPFVAGLVVLVAQRGSATDFGGDASLIELATMEAASGRRLLGAYSRYGWHHPGPVYFYLLAVPYRLLGPAAGLQAGALLV

Foldseek 3Di:
DDPPPPDPPVVVVVVVCVVCVVLVVLVVVLVVCVPPPPDDDDPLVQLLVLLVCVLVVNRAFAGDDPVGDTHHGSVLSVLLNVLCVVPNRPSSNSVSVSVD

Radius of gyration: 18.33 Å; Cα contacts (8 Å, |Δi|>4): 92; chains: 1; bounding box: 39×39×52 Å

Nearest PDB structures (foldseek):
  7y4w-assembly1_W  TM=2.852E-01  e=7.962E+00  Homo sapiens

Solvent-accessible surface area (backbone atoms only — not comparable to full-atom values): 5849 Å² total; per-residue (Å²): 140,84,83,78,78,78,71,60,71,65,57,59,52,52,51,49,51,62,64,44,44,63,55,52,52,50,50,50,50,55,61,74,46,63,91,55,90,70,82,65,61,69,70,53,40,54,50,47,54,46,17,55,33,24,61,69,71,68,45,72,50,30,62,80,42,98,86,79,49,60,42,86,48,26,62,71,30,49,59,29,19,54,38,25,74,75,57,37,70,63,58,2,47,58,54,25,66,74,76,112